Protein AF-A0A844ZDK1-F1 (afdb_monomer)

Solvent-accessible surface area (backbone atoms only — not comparable to full-atom values): 7956 Å² total; per-residue (Å²): 111,68,68,64,51,50,52,53,51,50,53,49,50,50,53,51,50,53,47,37,62,72,30,51,80,56,59,49,75,45,73,81,48,90,43,94,83,83,63,58,54,69,50,67,55,42,54,25,58,56,55,49,51,54,51,46,63,62,45,49,62,58,51,52,50,57,50,50,51,54,52,54,52,55,51,51,49,54,52,52,53,51,51,53,51,50,60,72,70,49,72,85,76,73,81,76,77,78,87,78,83,88,82,86,88,86,82,85,88,81,80,87,84,83,88,82,92,83,90,89,87,87,86,135

Organism: NCBI:txid1509367

Foldseek 3Di:
DVVVVVVVVVVVVVVLVVLCVVQQPDFDFDQPDDDPPPDGDGDGDRPSVVVVVVVCVVVVVVVVVVVVVVVVVVVVVVVVVVVVVCVVPDDPDDPDDDDDDPPDDDDDDDDDDDDDDDDDYDDD

Radius of gyration: 41.94 Å; Cα contacts (8 Å, |Δi|>4): 45; chains: 1; bounding box: 51×54×125 Å

Mean predicted aligned error: 18.88 Å

Sequence (124 aa):
MRIVRTILWIILAVVVTIFVYVNWGESHNVIIWPREGGKSILFDWPVGFIAIVFFLAGFLPMWLFHRGVKWRLNRRIKTLENAAHAAAVSPPVQSAPTPVDPTSVESPDSAEKLKPTPTPSSQP

Secondary structure (DSSP, 8-state):
-HHHHHHHHHHHHHHHHHHHHHTSS-EEEEES---TTS---EEEEEHHHHHHHHHHHHHHHHHHHHHHHHHHHHHHHHHHHHHHHHHHHS----------------------------------

Structure (mmCIF, N/CA/C/O backbone):
data_AF-A0A844ZDK1-F1
#
_entry.id   AF-A0A844ZDK1-F1
#
loop_
_atom_site.group_PDB
_atom_site.id
_atom_site.type_symbol
_atom_site.label_atom_id
_atom_site.label_alt_id
_atom_site.label_comp_id
_atom_site.label_asym_id
_atom_site.label_entity_id
_atom_site.label_seq_id
_atom_site.pdbx_PDB_ins_code
_atom_site.Cartn_x
_atom_site.Cartn_y
_atom_site.Cartn_z
_atom_site.occupancy
_atom_site.B_iso_or_equiv
_atom_site.auth_seq_id
_atom_site.auth_comp_id
_atom_site.auth_asym_id
_atom_site.auth_atom_id
_atom_site.pdbx_PDB_model_num
ATOM 1 N N . MET A 1 1 ? -12.496 10.903 7.353 1.00 66.19 1 MET A N 1
ATOM 2 C CA . MET A 1 1 ? -11.621 9.766 6.959 1.00 66.19 1 MET A CA 1
ATOM 3 C C . MET A 1 1 ? -11.735 9.358 5.489 1.00 66.19 1 MET A C 1
ATOM 5 O O . MET A 1 1 ? -10.709 9.022 4.912 1.00 66.19 1 MET A O 1
ATOM 9 N N . ARG A 1 2 ? -12.935 9.330 4.873 1.00 70.31 2 ARG A N 1
ATOM 10 C CA . ARG A 1 2 ? -13.081 8.892 3.469 1.00 70.31 2 ARG A CA 1
ATOM 11 C C . ARG A 1 2 ? -12.300 9.782 2.500 1.00 70.31 2 ARG A C 1
ATOM 13 O O . ARG A 1 2 ? -11.510 9.227 1.760 1.00 70.31 2 ARG A O 1
ATOM 20 N N . ILE A 1 3 ? -12.410 11.111 2.609 1.00 81.56 3 ILE A N 1
ATOM 21 C CA . ILE A 1 3 ? -11.690 12.053 1.730 1.00 81.56 3 ILE A CA 1
ATOM 22 C C . ILE A 1 3 ? -10.165 11.869 1.789 1.00 81.56 3 ILE A C 1
ATOM 24 O O . ILE A 1 3 ? -9.531 11.713 0.757 1.00 81.56 3 ILE A O 1
ATOM 28 N N . VAL A 1 4 ? -9.594 11.763 2.997 1.00 87.12 4 VAL A N 1
ATOM 29 C CA . VAL A 1 4 ? -8.151 11.542 3.209 1.00 87.12 4 VAL A CA 1
ATOM 30 C C . VAL A 1 4 ? -7.712 10.220 2.584 1.00 87.12 4 VAL A C 1
ATOM 32 O O . VAL A 1 4 ? -6.692 10.151 1.908 1.00 87.12 4 VAL A O 1
ATOM 35 N N . ARG A 1 5 ? -8.518 9.166 2.763 1.00 77.62 5 ARG A N 1
ATOM 36 C CA . ARG A 1 5 ? -8.269 7.871 2.132 1.00 77.62 5 ARG A CA 1
ATOM 37 C C . ARG A 1 5 ? -8.335 7.974 0.606 1.00 77.62 5 ARG A C 1
ATOM 39 O O . ARG A 1 5 ? -7.482 7.387 -0.044 1.00 77.62 5 ARG A O 1
ATOM 46 N N . THR A 1 6 ? -9.308 8.687 0.037 1.00 85.69 6 THR A N 1
ATOM 47 C CA . THR A 1 6 ? -9.429 8.858 -1.419 1.00 85.69 6 THR A CA 1
ATOM 48 C C . THR A 1 6 ? -8.247 9.636 -1.985 1.00 85.69 6 THR A C 1
ATOM 50 O O . THR A 1 6 ? -7.668 9.197 -2.968 1.00 85.69 6 THR A O 1
ATOM 53 N N . ILE A 1 7 ? -7.833 10.726 -1.330 1.00 90.88 7 ILE A N 1
ATOM 54 C CA . ILE A 1 7 ? -6.658 11.519 -1.721 1.00 90.88 7 ILE A CA 1
ATOM 55 C C . ILE A 1 7 ? -5.399 10.647 -1.718 1.00 90.88 7 ILE A C 1
ATOM 57 O O . ILE A 1 7 ? -4.647 10.664 -2.684 1.00 90.88 7 ILE A O 1
ATOM 61 N N . LEU A 1 8 ? -5.201 9.823 -0.686 1.00 86.31 8 LEU A N 1
ATOM 62 C CA . LEU A 1 8 ? -4.055 8.915 -0.616 1.00 86.31 8 LEU A CA 1
ATOM 63 C C . LEU A 1 8 ? -4.060 7.877 -1.751 1.00 86.31 8 LEU A C 1
ATOM 65 O O . LEU A 1 8 ? -3.015 7.613 -2.337 1.00 86.31 8 LEU A O 1
ATOM 69 N N . TRP A 1 9 ? -5.227 7.326 -2.099 1.00 83.88 9 TRP A N 1
ATOM 70 C CA . TRP A 1 9 ? -5.357 6.422 -3.248 1.00 83.88 9 TRP A CA 1
ATOM 71 C C . TRP A 1 9 ? -5.121 7.122 -4.586 1.00 83.88 9 TRP A C 1
ATOM 73 O O . TRP A 1 9 ? -4.511 6.528 -5.467 1.00 83.88 9 TRP A O 1
ATOM 83 N N . ILE A 1 10 ? -5.563 8.372 -4.731 1.00 89.44 10 ILE A N 1
ATOM 84 C CA . ILE A 1 10 ? -5.318 9.176 -5.932 1.00 89.44 10 ILE A CA 1
ATOM 85 C C . ILE A 1 10 ? -3.819 9.452 -6.076 1.00 89.44 10 ILE A C 1
ATOM 87 O O . ILE A 1 10 ? -3.267 9.199 -7.139 1.00 89.44 10 ILE A O 1
ATOM 91 N N . ILE A 1 11 ? -3.142 9.889 -5.010 1.00 87.81 11 ILE A N 1
ATOM 92 C CA . ILE A 1 11 ? -1.688 10.113 -5.018 1.00 87.81 11 ILE A CA 1
ATOM 93 C C . ILE A 1 11 ? -0.957 8.823 -5.393 1.00 87.81 11 ILE A C 1
ATOM 95 O O . ILE A 1 11 ? -0.097 8.840 -6.268 1.00 87.81 11 ILE A O 1
ATOM 99 N N . LEU A 1 12 ? -1.331 7.697 -4.781 1.00 83.88 12 LEU A N 1
ATOM 100 C CA . LEU A 1 12 ? -0.737 6.401 -5.098 1.00 83.88 12 LEU A CA 1
ATOM 101 C C . LEU A 1 12 ? -0.941 6.030 -6.574 1.00 83.88 12 LEU A C 1
ATOM 103 O O . LEU A 1 12 ? 0.007 5.614 -7.232 1.00 83.88 12 LEU A O 1
ATOM 107 N N . ALA A 1 13 ? -2.149 6.217 -7.111 1.00 82.69 13 ALA A N 1
ATOM 108 C CA . ALA A 1 13 ? -2.450 5.944 -8.514 1.00 82.69 13 ALA A CA 1
ATOM 109 C C . ALA A 1 13 ? -1.643 6.839 -9.466 1.00 82.69 13 ALA A C 1
ATOM 111 O O . ALA A 1 13 ? -1.144 6.354 -10.481 1.00 82.69 13 ALA A O 1
ATOM 112 N N . VAL A 1 14 ? -1.466 8.120 -9.128 1.00 85.69 14 VAL A N 1
ATOM 113 C CA . VAL A 1 14 ? -0.644 9.061 -9.905 1.00 85.69 14 VAL A CA 1
ATOM 114 C C . VAL A 1 14 ? 0.825 8.636 -9.890 1.00 85.69 14 VAL A C 1
ATOM 116 O O . VAL A 1 14 ? 1.431 8.548 -10.953 1.00 85.69 14 VAL A O 1
ATOM 119 N N . VAL A 1 15 ? 1.383 8.303 -8.721 1.00 82.31 15 VAL A N 1
ATOM 120 C CA . VAL A 1 15 ? 2.771 7.818 -8.592 1.00 82.31 15 VAL A CA 1
ATOM 121 C C . VAL A 1 15 ? 2.984 6.555 -9.419 1.00 82.31 15 VAL A C 1
ATOM 123 O O . VAL A 1 15 ? 3.936 6.487 -10.191 1.00 82.31 15 VAL A O 1
ATOM 126 N N . VAL A 1 16 ? 2.078 5.580 -9.307 1.00 79.25 16 VAL A N 1
ATOM 127 C CA . VAL A 1 16 ? 2.132 4.340 -10.092 1.00 79.25 16 VAL A CA 1
ATOM 128 C C . VAL A 1 16 ? 2.058 4.646 -11.587 1.00 79.25 16 VAL A C 1
ATOM 130 O O . VAL A 1 16 ? 2.867 4.129 -12.342 1.00 79.25 16 VAL A O 1
ATOM 133 N N . THR A 1 17 ? 1.152 5.523 -12.020 1.00 82.06 17 THR A N 1
ATOM 134 C CA . THR A 1 17 ? 0.996 5.893 -13.438 1.00 82.06 17 THR A CA 1
ATOM 135 C C . THR A 1 17 ? 2.256 6.546 -14.002 1.00 82.06 17 THR A C 1
ATOM 137 O O . THR A 1 17 ? 2.724 6.146 -15.065 1.00 82.06 17 THR A O 1
ATOM 140 N N . ILE A 1 18 ? 2.838 7.515 -13.287 1.00 79.88 18 ILE A N 1
ATOM 141 C CA . ILE A 1 18 ? 4.096 8.162 -13.690 1.00 79.88 18 ILE A CA 1
ATOM 142 C C . ILE A 1 18 ? 5.220 7.127 -13.739 1.00 79.88 18 ILE A C 1
ATOM 144 O O . ILE A 1 18 ? 5.998 7.107 -14.686 1.00 79.88 18 ILE A O 1
ATOM 148 N N . PHE A 1 19 ? 5.284 6.237 -12.751 1.00 74.94 19 PHE A N 1
ATOM 149 C CA . PHE A 1 19 ? 6.282 5.181 -12.704 1.00 74.94 19 PHE A CA 1
ATOM 150 C C . PHE A 1 19 ? 6.161 4.214 -13.893 1.00 74.94 19 PHE A C 1
ATOM 152 O O . PHE A 1 19 ? 7.174 3.927 -14.526 1.00 74.94 19 PHE A O 1
ATOM 159 N N . VAL A 1 20 ? 4.944 3.771 -14.249 1.00 74.38 20 VAL A N 1
ATOM 160 C CA . VAL A 1 20 ? 4.693 2.995 -15.480 1.00 74.38 20 VAL A CA 1
ATOM 161 C C . VAL A 1 20 ? 5.207 3.764 -16.687 1.00 74.38 20 VAL A C 1
ATOM 163 O O . VAL A 1 20 ? 5.965 3.213 -17.474 1.00 74.38 20 VAL A O 1
ATOM 166 N N . TYR A 1 21 ? 4.793 5.025 -16.824 1.00 76.94 21 TYR A N 1
ATOM 167 C CA . 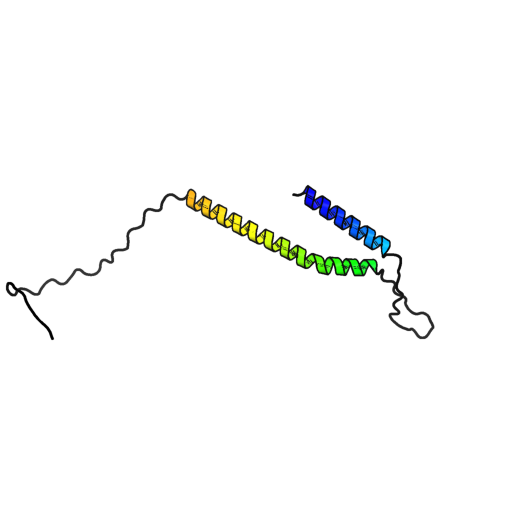TYR A 1 21 ? 5.085 5.848 -17.993 1.00 76.94 21 TYR A CA 1
ATOM 168 C C . TYR A 1 21 ? 6.591 6.048 -18.199 1.00 76.94 21 TYR A C 1
ATOM 170 O O . TYR A 1 21 ? 7.092 5.850 -19.302 1.00 76.94 21 TYR A O 1
ATOM 178 N N . VAL A 1 22 ? 7.324 6.377 -17.131 1.00 72.31 22 VAL A N 1
ATOM 179 C CA . VAL A 1 22 ? 8.783 6.567 -17.174 1.00 72.31 22 VAL A CA 1
ATOM 180 C C . VAL A 1 22 ? 9.512 5.257 -17.482 1.00 72.31 22 VAL A C 1
ATOM 182 O O . VAL A 1 22 ? 10.497 5.267 -18.210 1.00 72.31 22 VAL A O 1
ATOM 185 N N . ASN A 1 23 ? 9.022 4.124 -16.977 1.00 71.62 23 ASN A N 1
ATOM 186 C CA . ASN A 1 23 ? 9.679 2.820 -17.121 1.00 71.62 23 ASN A CA 1
ATOM 187 C C . ASN A 1 23 ? 9.108 1.967 -18.278 1.00 71.62 23 ASN A C 1
ATOM 189 O O . ASN A 1 23 ? 9.344 0.758 -18.322 1.00 71.62 23 ASN A O 1
ATOM 193 N N . TRP A 1 24 ? 8.337 2.563 -19.198 1.00 68.81 24 TRP A N 1
ATOM 194 C CA . TRP A 1 24 ? 7.746 1.860 -20.349 1.00 68.81 24 TRP A CA 1
ATOM 195 C C . TRP A 1 24 ? 8.725 1.690 -21.521 1.00 68.81 24 TRP A C 1
ATOM 197 O O . TRP A 1 24 ? 8.574 0.769 -22.316 1.00 68.81 24 TRP A O 1
ATOM 207 N N . GLY A 1 25 ? 9.709 2.586 -21.650 1.00 61.56 25 GLY A N 1
ATOM 208 C CA . GLY A 1 25 ? 10.558 2.687 -22.844 1.00 61.56 25 GLY A CA 1
ATOM 209 C C . GLY A 1 25 ? 11.693 1.665 -22.945 1.00 61.56 25 GLY A C 1
ATOM 210 O O . GLY A 1 25 ? 12.171 1.405 -24.044 1.00 61.56 25 GLY A O 1
ATOM 211 N N . GLU A 1 26 ? 12.121 1.068 -21.832 1.00 61.88 26 GLU A N 1
ATOM 212 C CA . GLU A 1 26 ? 13.201 0.077 -21.830 1.00 61.88 26 GLU A CA 1
ATOM 213 C C . GLU A 1 26 ? 12.640 -1.337 -21.958 1.00 61.88 26 GLU A C 1
ATOM 215 O O . GLU A 1 26 ? 12.475 -2.092 -20.999 1.00 61.88 26 GLU A O 1
ATOM 220 N N . SER A 1 27 ? 12.337 -1.689 -23.202 1.00 57.97 27 SER A N 1
ATOM 221 C CA . SER A 1 27 ? 12.214 -3.064 -23.664 1.00 57.97 27 SER A CA 1
ATOM 222 C C . SER A 1 27 ? 13.582 -3.744 -23.565 1.00 57.97 27 SER A C 1
ATOM 224 O O . SER A 1 27 ? 14.504 -3.461 -24.336 1.00 57.97 27 SER A O 1
ATOM 226 N N . HIS A 1 28 ? 13.753 -4.606 -22.565 1.00 58.44 28 HIS A N 1
ATOM 227 C CA . HIS A 1 28 ? 14.943 -5.440 -22.454 1.00 58.44 28 HIS A CA 1
ATOM 228 C C . HIS A 1 28 ? 14.742 -6.727 -23.249 1.00 58.44 28 HIS A C 1
ATOM 230 O O . HIS A 1 28 ? 13.896 -7.556 -22.918 1.00 58.44 28 HIS A O 1
ATOM 236 N N . ASN A 1 29 ? 15.573 -6.897 -24.278 1.00 57.72 29 ASN A N 1
ATOM 237 C CA . ASN A 1 29 ? 15.597 -8.080 -25.124 1.00 57.72 29 ASN A CA 1
ATOM 238 C C . ASN A 1 29 ? 16.099 -9.294 -24.334 1.00 57.72 29 ASN A C 1
ATOM 240 O O . ASN A 1 29 ? 17.304 -9.537 -24.247 1.00 57.72 29 ASN A O 1
ATOM 244 N N . VAL A 1 30 ? 15.184 -10.079 -23.767 1.00 62.25 30 VAL A N 1
ATOM 245 C CA . VAL A 1 30 ? 15.526 -11.384 -23.194 1.00 62.25 30 VAL A CA 1
ATOM 246 C C . VAL A 1 30 ? 15.372 -12.438 -24.286 1.00 62.25 30 VAL A C 1
ATOM 248 O O . VAL A 1 30 ? 14.275 -12.688 -24.786 1.00 62.25 30 VAL A O 1
ATOM 251 N N . ILE A 1 31 ? 16.489 -13.054 -24.677 1.00 65.56 31 ILE A N 1
ATOM 252 C CA . ILE A 1 31 ? 16.507 -14.157 -25.643 1.00 65.56 31 ILE A CA 1
ATOM 253 C C . ILE A 1 31 ? 16.041 -15.415 -24.910 1.00 65.56 31 ILE A C 1
ATOM 255 O O . ILE A 1 31 ? 16.804 -16.020 -24.161 1.00 65.56 31 ILE A O 1
ATOM 259 N N . ILE A 1 32 ? 14.783 -15.808 -25.111 1.00 65.12 32 ILE A N 1
ATOM 260 C CA . ILE A 1 32 ? 14.207 -16.980 -24.426 1.00 65.12 32 ILE A CA 1
ATOM 261 C C . ILE A 1 32 ? 14.690 -18.292 -25.067 1.00 65.12 32 ILE A C 1
ATOM 263 O O . ILE A 1 32 ? 14.779 -19.315 -24.393 1.00 65.12 32 ILE A O 1
ATOM 267 N N . TRP A 1 33 ? 15.051 -18.273 -26.357 1.00 67.25 33 TRP A N 1
ATOM 268 C CA . TRP A 1 33 ? 15.630 -19.436 -27.032 1.00 67.25 33 TRP A CA 1
ATOM 269 C C . TRP A 1 33 ? 16.456 -19.045 -28.272 1.00 67.25 33 TRP A C 1
ATOM 271 O O . TRP A 1 33 ? 15.923 -18.375 -29.167 1.00 67.25 33 TRP A O 1
ATOM 281 N N . PRO A 1 34 ? 17.731 -19.461 -28.383 1.00 62.75 34 PRO A N 1
ATOM 282 C CA . PRO A 1 34 ? 18.479 -19.350 -29.627 1.00 62.75 34 PRO A CA 1
ATOM 283 C C . PRO A 1 34 ? 17.968 -20.411 -30.611 1.00 62.75 34 PRO A C 1
ATOM 285 O O . PRO A 1 34 ? 18.133 -21.610 -30.404 1.00 62.75 34 PRO A O 1
ATOM 288 N N . ARG A 1 35 ? 17.308 -19.981 -31.689 1.00 63.78 35 ARG A N 1
ATOM 289 C CA . ARG A 1 35 ? 16.930 -20.868 -32.796 1.00 63.78 35 ARG A CA 1
ATOM 290 C C . ARG A 1 35 ? 18.058 -20.880 -33.828 1.00 63.78 35 ARG A C 1
ATOM 292 O O . ARG A 1 35 ? 18.444 -19.816 -34.314 1.00 63.78 35 ARG A O 1
ATOM 299 N N . GLU A 1 36 ? 18.554 -22.062 -34.191 1.00 59.56 36 GLU A N 1
ATOM 300 C CA . GLU A 1 36 ? 19.395 -22.229 -35.384 1.00 59.56 36 GLU A CA 1
ATOM 301 C C . GLU A 1 36 ? 18.611 -21.724 -36.604 1.00 59.56 36 GLU A C 1
ATOM 303 O O . GLU A 1 36 ? 17.517 -22.205 -36.902 1.00 59.56 36 GLU A O 1
ATOM 308 N N . GLY A 1 37 ? 19.115 -20.659 -37.236 1.00 63.66 37 GLY A N 1
ATOM 309 C CA . GLY A 1 37 ? 18.406 -19.904 -38.279 1.00 63.66 37 GLY A CA 1
ATOM 310 C C . GLY A 1 37 ? 18.338 -18.385 -38.063 1.00 63.66 37 GLY A C 1
ATOM 311 O O . GLY A 1 37 ? 17.719 -17.691 -38.862 1.00 63.66 37 GLY A O 1
ATOM 312 N N . GLY A 1 38 ? 18.961 -17.848 -37.006 1.00 60.66 38 GLY A N 1
ATOM 313 C CA . GLY A 1 38 ? 19.242 -16.407 -36.882 1.00 60.66 38 GLY A CA 1
ATOM 314 C C . GLY A 1 38 ? 18.069 -15.524 -36.445 1.00 60.66 38 GLY A C 1
ATOM 315 O O . GLY A 1 38 ? 18.196 -14.303 -36.447 1.00 60.66 38 GLY A O 1
ATOM 316 N N . LYS A 1 39 ? 16.934 -16.109 -36.047 1.00 57.34 39 LYS A N 1
ATOM 317 C CA . LYS A 1 39 ? 15.759 -15.363 -35.574 1.00 57.34 39 LYS A CA 1
ATOM 318 C C . LYS A 1 39 ? 15.439 -15.769 -34.135 1.00 57.34 39 LYS A C 1
ATOM 320 O O . LYS A 1 39 ? 14.683 -16.710 -33.896 1.00 57.34 39 LYS A O 1
ATOM 325 N N . SER A 1 40 ? 16.081 -15.102 -33.179 1.00 59.94 40 SER A N 1
ATOM 326 C CA . SER A 1 40 ? 15.755 -15.215 -31.756 1.00 59.94 40 SER A CA 1
ATOM 327 C C . SER A 1 40 ? 14.379 -14.601 -31.491 1.00 59.94 40 SER A C 1
ATOM 329 O O . SER A 1 40 ? 14.025 -13.562 -32.047 1.00 59.94 40 SER A O 1
ATOM 331 N N . ILE A 1 41 ? 13.580 -15.263 -30.656 1.00 60.38 41 ILE A N 1
ATOM 332 C CA . ILE A 1 41 ? 12.307 -14.716 -30.186 1.00 60.38 41 ILE A CA 1
ATOM 333 C C . ILE A 1 41 ? 12.660 -13.731 -29.077 1.00 60.38 41 ILE A C 1
ATOM 335 O O . ILE A 1 41 ? 13.088 -14.128 -27.993 1.00 60.38 41 ILE A O 1
ATOM 339 N N . LEU A 1 42 ? 12.551 -12.452 -29.406 1.00 60.75 42 LEU A N 1
ATOM 340 C CA . LEU A 1 42 ? 12.750 -11.343 -28.491 1.00 60.75 42 LEU A CA 1
ATOM 341 C C . LEU A 1 42 ? 11.426 -11.119 -27.763 1.00 60.75 42 LEU A C 1
ATOM 343 O O . LEU A 1 42 ? 10.411 -10.845 -28.407 1.00 60.75 42 LEU A O 1
ATOM 347 N N . PHE A 1 43 ? 11.409 -11.318 -26.447 1.00 62.41 43 PHE A N 1
ATOM 348 C CA . PHE A 1 43 ? 10.233 -11.019 -25.639 1.00 62.41 43 PHE A CA 1
ATOM 349 C C . PHE A 1 43 ? 10.501 -9.784 -24.793 1.00 62.41 43 PHE A C 1
ATOM 351 O O . PHE A 1 43 ? 11.257 -9.837 -23.824 1.00 62.41 43 PHE A O 1
ATOM 358 N N . ASP A 1 44 ? 9.867 -8.683 -25.181 1.00 64.94 44 ASP A N 1
ATOM 359 C CA . ASP A 1 44 ? 9.970 -7.409 -24.488 1.00 64.94 44 ASP A CA 1
ATOM 360 C C . ASP A 1 44 ? 8.995 -7.380 -23.308 1.00 64.94 44 ASP A C 1
ATOM 362 O O . ASP A 1 44 ? 7.795 -7.152 -23.473 1.00 64.94 44 ASP A O 1
ATOM 366 N N . TRP A 1 45 ? 9.510 -7.608 -22.098 1.00 67.75 45 TRP A N 1
ATOM 367 C CA . TRP A 1 45 ? 8.783 -7.244 -20.881 1.00 67.75 45 TRP A CA 1
ATOM 368 C C . TRP A 1 45 ? 9.156 -5.823 -20.463 1.00 67.75 45 TRP A C 1
ATOM 370 O O . TRP A 1 45 ? 10.337 -5.558 -20.231 1.00 67.75 45 TRP A O 1
ATOM 380 N N . PRO A 1 46 ? 8.179 -4.916 -20.288 1.00 71.25 46 PRO A N 1
ATOM 381 C CA . PRO A 1 46 ? 8.459 -3.590 -19.763 1.00 71.25 46 PRO A CA 1
ATOM 382 C C . PRO A 1 46 ? 8.850 -3.698 -18.286 1.00 71.25 46 PRO A C 1
ATOM 384 O O . PRO A 1 46 ? 8.078 -4.182 -17.449 1.00 71.25 46 PRO A O 1
ATOM 387 N N . VAL A 1 47 ? 10.042 -3.204 -17.952 1.00 70.19 47 VAL A N 1
ATOM 388 C CA . VAL A 1 47 ? 10.591 -3.191 -16.584 1.00 70.19 47 VAL A CA 1
ATOM 389 C C . VAL A 1 47 ? 9.635 -2.503 -15.601 1.00 70.19 47 VAL A C 1
ATOM 391 O O . VAL A 1 47 ? 9.479 -2.948 -14.459 1.00 70.19 47 VAL A O 1
ATOM 394 N N . GLY A 1 48 ? 8.909 -1.480 -16.066 1.00 68.06 48 GLY A N 1
ATOM 395 C CA . GLY A 1 48 ? 7.905 -0.774 -15.272 1.00 68.06 48 GLY A CA 1
ATOM 396 C C . GLY A 1 48 ? 6.805 -1.673 -14.701 1.00 68.06 48 GLY A C 1
ATOM 397 O O . GLY A 1 48 ? 6.377 -1.467 -13.564 1.00 68.06 48 GLY A O 1
ATOM 398 N N . PHE A 1 49 ? 6.379 -2.709 -15.431 1.00 72.19 49 PHE A N 1
ATOM 399 C CA . PHE A 1 49 ? 5.352 -3.632 -14.943 1.00 72.19 49 PHE A CA 1
ATOM 400 C C . PHE A 1 49 ? 5.865 -4.470 -13.768 1.00 72.19 49 PHE A C 1
ATOM 402 O O . PHE A 1 49 ? 5.201 -4.582 -12.737 1.00 72.19 49 PHE A O 1
ATOM 409 N N . ILE A 1 50 ? 7.077 -5.011 -13.897 1.00 72.81 50 ILE A N 1
ATOM 410 C CA . ILE A 1 50 ? 7.697 -5.858 -12.877 1.00 72.81 50 ILE A CA 1
ATOM 411 C C . ILE A 1 50 ? 7.893 -5.069 -11.579 1.00 72.81 50 ILE A C 1
ATOM 413 O O . ILE A 1 50 ? 7.552 -5.553 -10.498 1.00 72.81 50 ILE A O 1
ATOM 417 N N . ALA A 1 51 ? 8.385 -3.835 -11.666 1.00 74.12 51 ALA A N 1
ATOM 418 C CA . ALA A 1 51 ? 8.619 -3.025 -10.478 1.00 74.12 51 ALA A CA 1
ATOM 419 C C . ALA A 1 51 ? 7.317 -2.641 -9.747 1.00 74.12 51 ALA A C 1
ATOM 421 O O . ALA A 1 51 ? 7.299 -2.607 -8.515 1.00 74.12 51 ALA A O 1
ATOM 422 N N . ILE A 1 52 ? 6.199 -2.467 -10.459 1.00 75.12 52 ILE A N 1
ATOM 423 C CA . ILE A 1 52 ? 4.878 -2.313 -9.826 1.00 75.12 52 ILE A CA 1
ATOM 424 C C . ILE A 1 52 ? 4.426 -3.582 -9.127 1.00 75.12 52 ILE A C 1
ATOM 426 O O . ILE A 1 52 ? 3.905 -3.500 -8.015 1.00 75.12 52 ILE A O 1
ATOM 430 N N . VAL A 1 53 ? 4.638 -4.746 -9.740 1.00 79.44 53 VAL A N 1
ATOM 431 C CA . VAL A 1 53 ? 4.303 -6.028 -9.116 1.00 79.44 53 VAL A CA 1
ATOM 432 C C . VAL A 1 53 ? 5.094 -6.207 -7.823 1.00 79.44 53 VAL A C 1
ATOM 434 O O . VAL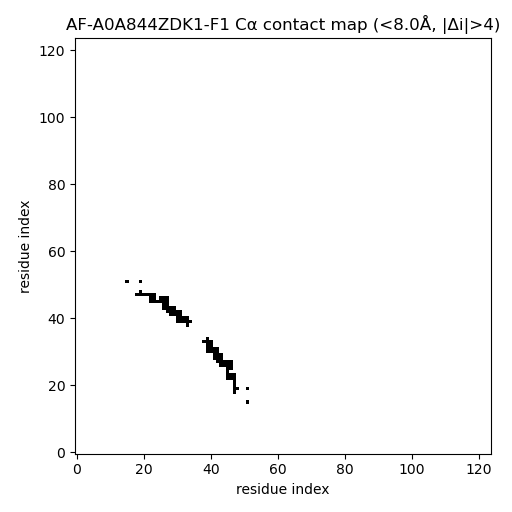 A 1 53 ? 4.493 -6.537 -6.806 1.00 79.44 53 VAL A O 1
ATOM 437 N N . PHE A 1 54 ? 6.398 -5.919 -7.813 1.00 78.62 54 PHE A N 1
ATOM 438 C CA . PHE A 1 54 ? 7.213 -5.997 -6.596 1.00 78.62 54 PHE A CA 1
ATOM 439 C C . PHE A 1 54 ? 6.817 -4.957 -5.544 1.00 78.62 54 PHE A C 1
ATOM 441 O O . PHE A 1 54 ? 6.742 -5.282 -4.358 1.00 78.62 54 PHE A O 1
ATOM 448 N N . PHE A 1 55 ? 6.499 -3.730 -5.959 1.00 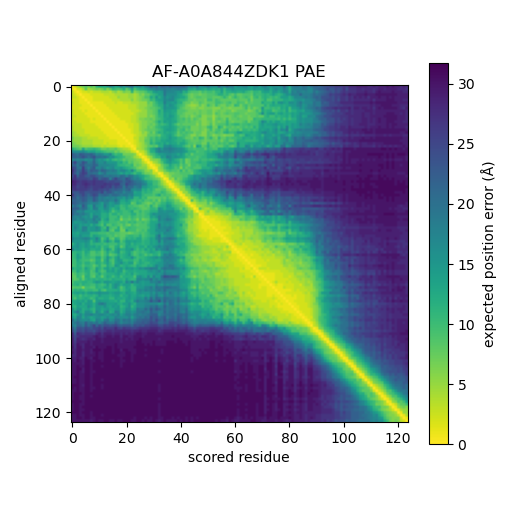81.12 55 PHE A N 1
ATOM 449 C CA . PHE A 1 55 ? 6.018 -2.693 -5.051 1.00 81.12 55 PHE A CA 1
ATOM 450 C C . PHE A 1 55 ? 4.685 -3.087 -4.397 1.00 81.12 55 PHE A C 1
ATOM 452 O O . PHE A 1 55 ? 4.545 -3.017 -3.175 1.00 81.12 55 PHE A O 1
ATOM 459 N N . LEU A 1 56 ? 3.720 -3.575 -5.183 1.00 83.50 56 LEU A N 1
ATOM 460 C CA . LEU A 1 56 ? 2.460 -4.103 -4.659 1.00 83.50 56 LEU A CA 1
ATOM 461 C C . LEU A 1 56 ? 2.693 -5.346 -3.803 1.00 83.50 56 LEU A C 1
ATOM 463 O O . LEU A 1 56 ? 2.073 -5.460 -2.752 1.00 83.50 56 LEU A O 1
ATOM 467 N N . ALA A 1 57 ? 3.588 -6.247 -4.198 1.00 80.81 57 ALA A N 1
ATOM 468 C CA . ALA A 1 57 ? 3.896 -7.454 -3.439 1.00 80.81 57 ALA A CA 1
ATOM 469 C C . ALA A 1 57 ? 4.509 -7.141 -2.067 1.00 80.81 57 ALA A C 1
ATOM 471 O O . ALA A 1 57 ? 4.208 -7.842 -1.106 1.00 80.81 57 ALA A O 1
ATOM 472 N N . GLY A 1 58 ? 5.307 -6.076 -1.939 1.00 79.50 58 GLY A N 1
ATOM 473 C CA . GLY A 1 58 ? 5.797 -5.593 -0.644 1.00 79.50 58 GLY A CA 1
ATOM 474 C C . GLY A 1 58 ? 4.738 -4.824 0.157 1.00 79.50 58 GLY A C 1
ATOM 475 O O . GLY A 1 58 ? 4.658 -4.946 1.380 1.00 79.50 58 GLY A O 1
ATOM 476 N N . PHE A 1 59 ? 3.886 -4.051 -0.519 1.00 84.69 59 PHE A N 1
ATOM 477 C CA . PHE A 1 59 ? 2.920 -3.163 0.131 1.00 84.69 59 PHE A CA 1
ATOM 478 C C . PHE A 1 59 ? 1.621 -3.859 0.570 1.00 84.69 59 PHE A C 1
ATOM 480 O O . PHE A 1 59 ? 1.115 -3.589 1.663 1.00 84.69 59 PHE A O 1
ATOM 487 N N . LEU A 1 60 ? 1.076 -4.772 -0.242 1.00 83.75 60 LEU A N 1
ATOM 488 C CA . LEU A 1 60 ? -0.150 -5.525 0.054 1.00 83.75 60 LEU A CA 1
ATOM 489 C C . LEU A 1 60 ? -0.104 -6.261 1.398 1.00 83.75 60 LEU A C 1
ATOM 491 O O . LEU A 1 60 ? -1.043 -6.075 2.176 1.00 83.75 60 LEU A O 1
ATOM 495 N N . PRO A 1 61 ? 0.921 -7.079 1.710 1.00 77.75 61 PRO A N 1
ATOM 496 C CA . PRO A 1 61 ? 0.943 -7.836 2.958 1.00 77.75 61 PRO A CA 1
ATOM 497 C C . PRO A 1 61 ? 0.964 -6.913 4.181 1.00 77.75 61 PRO A C 1
ATOM 499 O O . PRO A 1 61 ? 0.210 -7.138 5.132 1.00 77.75 61 PRO A O 1
ATOM 502 N N . MET A 1 62 ? 1.730 -5.818 4.133 1.00 85.62 62 MET A N 1
ATOM 503 C CA . MET A 1 62 ? 1.768 -4.832 5.216 1.00 85.62 62 MET A CA 1
ATOM 504 C C . MET A 1 62 ? 0.425 -4.103 5.375 1.00 85.62 62 MET A C 1
ATOM 506 O O . MET A 1 62 ? -0.086 -3.938 6.489 1.00 85.62 62 MET A O 1
ATOM 510 N N . TRP A 1 63 ? -0.193 -3.700 4.262 1.00 86.94 63 TRP A N 1
ATOM 511 C CA . TRP A 1 63 ? -1.496 -3.036 4.261 1.00 86.94 63 TRP A CA 1
ATOM 512 C C . TRP A 1 63 ? -2.608 -3.938 4.809 1.00 86.94 63 TRP A C 1
ATOM 514 O O . TRP A 1 63 ? -3.416 -3.504 5.640 1.00 86.94 63 TRP A O 1
ATOM 524 N N . LEU A 1 64 ? -2.634 -5.202 4.381 1.00 85.06 64 LEU A N 1
ATOM 525 C CA . LEU A 1 64 ? -3.636 -6.181 4.793 1.00 85.06 64 LEU A CA 1
ATOM 526 C C . LEU A 1 64 ? -3.515 -6.496 6.287 1.00 85.06 64 LEU A C 1
ATOM 528 O O . LEU A 1 64 ? -4.528 -6.521 6.991 1.00 85.06 64 LEU A O 1
ATOM 532 N N . PHE A 1 65 ? -2.285 -6.631 6.794 1.00 88.94 65 PHE A N 1
ATOM 533 C CA . PHE A 1 65 ? -2.023 -6.794 8.222 1.00 88.94 65 PHE A CA 1
ATOM 534 C C . PHE A 1 65 ? -2.570 -5.612 9.028 1.00 88.94 65 PHE A C 1
ATOM 536 O O . PHE A 1 65 ? -3.366 -5.786 9.956 1.00 88.94 65 PHE A O 1
ATOM 543 N N . HIS A 1 66 ? -2.227 -4.386 8.627 1.00 87.19 66 HIS A N 1
ATOM 544 C CA . HIS A 1 66 ? -2.674 -3.181 9.322 1.00 87.19 66 HIS A CA 1
A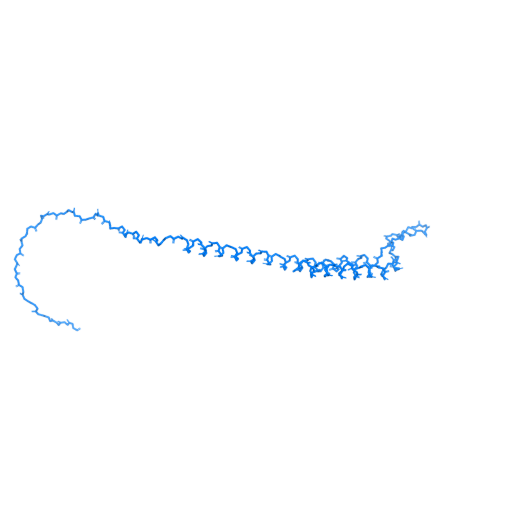TOM 545 C C . HIS A 1 66 ? -4.209 -3.033 9.299 1.00 87.19 66 HIS A C 1
ATOM 547 O O . HIS A 1 66 ? -4.835 -2.604 10.277 1.00 87.19 66 HIS A O 1
ATOM 553 N N . ARG A 1 67 ? -4.849 -3.441 8.195 1.00 89.06 67 ARG A N 1
ATOM 554 C CA . ARG A 1 67 ? -6.310 -3.478 8.062 1.00 89.06 67 ARG A CA 1
ATOM 555 C C . ARG A 1 67 ? -6.943 -4.530 8.976 1.00 89.06 67 ARG A C 1
ATOM 557 O O . ARG A 1 67 ? -7.950 -4.224 9.620 1.00 89.06 67 ARG A O 1
ATOM 564 N N . GLY A 1 68 ? -6.355 -5.721 9.057 1.00 90.44 68 GLY A N 1
ATOM 565 C CA . GLY A 1 68 ? -6.807 -6.814 9.919 1.00 90.44 68 GLY A CA 1
ATOM 566 C C . GLY A 1 68 ? -6.736 -6.456 11.402 1.00 90.44 68 GLY A C 1
ATOM 567 O O . GLY A 1 68 ? -7.707 -6.656 12.134 1.00 90.44 68 GLY A O 1
ATOM 568 N N . VAL A 1 69 ? -5.641 -5.827 11.837 1.00 89.88 69 VAL A N 1
ATOM 569 C CA . VAL A 1 69 ? -5.481 -5.338 13.216 1.00 89.88 69 VAL A CA 1
ATOM 570 C C . VAL A 1 69 ? -6.579 -4.329 13.557 1.00 89.88 69 VAL A C 1
ATOM 572 O O . VAL A 1 69 ? -7.312 -4.529 14.526 1.00 89.88 69 VAL A O 1
ATOM 575 N N . LYS A 1 70 ? -6.788 -3.301 12.721 1.00 91.19 70 LYS A N 1
ATOM 576 C CA . LYS A 1 70 ? -7.876 -2.327 12.931 1.00 91.19 70 LYS A CA 1
ATOM 577 C C . LYS A 1 70 ? -9.255 -2.985 12.993 1.00 91.19 70 LYS A C 1
ATOM 579 O O . LYS A 1 70 ? -10.088 -2.580 13.802 1.00 91.19 70 LYS A O 1
ATOM 584 N N . TRP A 1 71 ? -9.511 -3.988 12.156 1.00 92.62 71 TRP A N 1
ATOM 585 C CA . TRP A 1 71 ? -10.773 -4.726 12.184 1.00 92.62 71 TRP A CA 1
ATOM 586 C C . TRP A 1 71 ? -10.960 -5.489 13.502 1.00 92.62 71 TRP A C 1
ATOM 588 O O . TRP A 1 71 ? -12.014 -5.370 14.133 1.00 92.62 71 TRP A O 1
ATOM 598 N N . ARG A 1 72 ? -9.922 -6.195 13.970 1.00 90.38 72 ARG A N 1
ATOM 599 C CA . ARG A 1 72 ? -9.953 -6.935 15.239 1.00 90.38 72 ARG A CA 1
ATOM 600 C C . ARG A 1 72 ? -10.179 -6.013 16.436 1.00 90.38 72 ARG A C 1
ATOM 602 O O . ARG A 1 72 ? -11.000 -6.333 17.292 1.00 90.38 72 ARG A O 1
ATOM 609 N N . LEU A 1 73 ? -9.468 -4.886 16.498 1.00 93.62 73 LEU A N 1
ATOM 610 C CA . LEU A 1 73 ? -9.584 -3.928 17.603 1.00 93.62 73 LEU A CA 1
ATOM 611 C C . LEU A 1 73 ? -10.991 -3.330 17.670 1.00 93.62 73 LEU A C 1
ATOM 613 O O . LEU A 1 73 ? -11.609 -3.366 18.728 1.00 93.62 73 LEU A O 1
ATOM 617 N N . ASN A 1 74 ? -11.540 -2.884 16.537 1.00 92.69 74 ASN A N 1
ATOM 618 C CA . ASN A 1 74 ? -12.904 -2.351 16.492 1.00 92.69 74 ASN A CA 1
ATOM 619 C C . ASN A 1 74 ? -13.952 -3.376 16.942 1.00 92.69 74 ASN A C 1
ATOM 621 O O . ASN A 1 74 ? -14.916 -3.013 17.608 1.00 92.69 74 ASN A O 1
ATOM 625 N N . ARG A 1 75 ? -13.781 -4.657 16.593 1.00 91.19 75 ARG A N 1
ATOM 626 C CA . ARG A 1 75 ? -14.708 -5.707 17.032 1.00 91.19 75 ARG A CA 1
ATOM 627 C C . ARG A 1 75 ? -14.637 -5.926 18.543 1.00 91.19 75 ARG A C 1
ATOM 629 O O . ARG A 1 75 ? -15.679 -6.014 19.175 1.00 91.19 75 ARG A O 1
ATOM 636 N N . ARG A 1 76 ? -13.428 -5.954 19.115 1.00 90.12 76 ARG A N 1
ATOM 637 C CA . ARG A 1 76 ? -13.226 -6.074 20.568 1.00 90.12 76 ARG A CA 1
ATOM 638 C C . ARG A 1 76 ? -13.841 -4.905 21.329 1.00 90.12 76 ARG A C 1
ATOM 640 O O . ARG A 1 76 ? -14.542 -5.143 22.301 1.00 90.12 76 ARG A O 1
ATOM 647 N N . ILE A 1 77 ? -13.620 -3.679 20.857 1.00 94.12 77 ILE A N 1
ATOM 648 C CA . ILE A 1 77 ? -14.199 -2.471 21.457 1.00 94.12 77 ILE A CA 1
ATOM 649 C C . ILE A 1 77 ? -15.725 -2.576 21.476 1.00 94.12 77 ILE A C 1
ATOM 651 O O . ILE A 1 77 ? -16.312 -2.488 22.543 1.00 94.12 77 ILE A O 1
ATOM 655 N N . LYS A 1 78 ? -16.357 -2.912 20.345 1.00 93.75 78 LYS A N 1
ATOM 656 C CA . LYS A 1 78 ? -17.816 -3.099 20.283 1.00 93.75 78 LYS A CA 1
ATOM 657 C C . LYS A 1 78 ? -18.336 -4.173 21.238 1.00 93.75 78 LYS A C 1
ATOM 659 O O . LYS A 1 78 ? -19.407 -4.023 21.812 1.00 93.75 78 LYS A O 1
ATOM 664 N N . THR A 1 79 ? -17.605 -5.277 21.396 1.00 92.69 79 THR A N 1
ATOM 665 C CA . THR A 1 79 ? -17.983 -6.327 22.351 1.00 92.69 79 THR A CA 1
ATOM 666 C C . THR A 1 79 ? -17.901 -5.827 23.794 1.00 92.69 79 THR A C 1
ATOM 668 O O . THR A 1 79 ? -18.807 -6.109 24.571 1.00 92.69 79 THR A O 1
ATOM 671 N N . LEU A 1 80 ? -16.861 -5.062 24.142 1.00 92.56 80 LEU A N 1
ATOM 672 C CA . LEU A 1 80 ? -16.709 -4.460 25.471 1.00 92.56 80 LEU A CA 1
ATOM 673 C C . LEU A 1 80 ? -17.774 -3.393 25.741 1.00 92.56 80 LEU A C 1
ATOM 675 O O . LEU A 1 80 ? -18.349 -3.379 26.822 1.00 92.56 80 LEU A O 1
ATOM 679 N N . GLU A 1 81 ? -18.078 -2.551 24.754 1.00 94.38 81 GLU A N 1
ATOM 680 C CA . GLU A 1 81 ? -19.148 -1.551 24.829 1.00 94.38 81 GLU A CA 1
ATOM 681 C C . GLU A 1 81 ? -20.507 -2.217 25.069 1.00 94.38 81 GLU A C 1
ATOM 683 O O . GLU A 1 81 ? -21.224 -1.824 25.984 1.00 94.38 81 GLU A O 1
ATOM 688 N N . ASN A 1 82 ? -20.841 -3.273 24.319 1.00 91.56 82 ASN A N 1
ATOM 689 C CA . ASN A 1 82 ? -22.087 -4.014 24.529 1.00 91.56 82 ASN A CA 1
ATOM 690 C C . ASN A 1 82 ? -22.135 -4.717 25.891 1.00 91.56 82 ASN A C 1
ATOM 692 O O . ASN A 1 82 ? -23.189 -4.728 26.519 1.00 91.56 82 ASN A O 1
ATOM 696 N N . ALA A 1 83 ? -21.028 -5.303 26.354 1.00 89.50 83 ALA A N 1
ATOM 697 C CA . ALA A 1 83 ? -20.970 -5.942 27.668 1.00 89.50 83 ALA A CA 1
ATOM 698 C C . ALA A 1 83 ? -21.134 -4.917 28.801 1.00 89.50 83 ALA A C 1
ATOM 700 O O . ALA A 1 83 ? -21.877 -5.166 29.746 1.00 89.50 83 ALA A O 1
ATOM 701 N N . ALA A 1 84 ? -20.500 -3.747 28.681 1.00 89.50 84 ALA A N 1
ATOM 702 C CA . ALA A 1 84 ? -20.656 -2.647 29.626 1.00 89.50 84 ALA A CA 1
ATOM 703 C C . ALA A 1 84 ? -22.088 -2.089 29.618 1.00 89.50 84 ALA A C 1
ATOM 705 O O . ALA A 1 84 ? -22.668 -1.883 30.681 1.00 89.50 84 ALA A O 1
ATOM 706 N N . HIS A 1 85 ? -22.694 -1.911 28.439 1.00 89.25 85 HIS A N 1
ATOM 707 C CA . HIS A 1 85 ? -24.098 -1.516 28.322 1.00 89.25 85 HIS A CA 1
ATOM 708 C C . HIS A 1 85 ? -25.045 -2.556 28.932 1.00 89.25 85 HIS A C 1
ATOM 710 O O . HIS A 1 85 ? -25.959 -2.188 29.664 1.00 89.25 85 HIS A O 1
ATOM 716 N N . ALA A 1 86 ? -24.822 -3.847 28.684 1.00 85.94 86 ALA A N 1
ATOM 717 C CA . ALA A 1 86 ? -25.622 -4.916 29.275 1.00 85.94 86 ALA A CA 1
ATOM 718 C C . ALA A 1 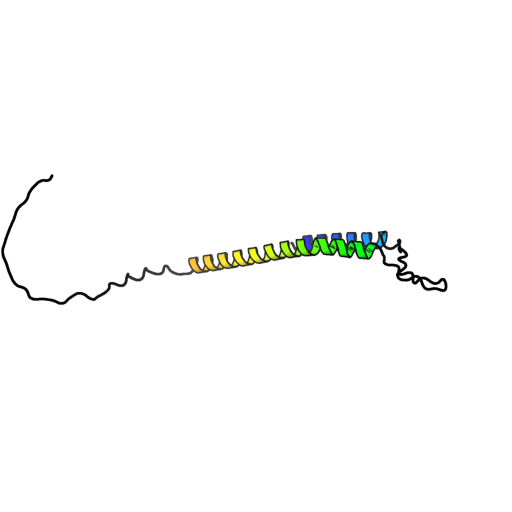86 ? -25.471 -4.963 30.805 1.00 85.94 86 ALA A C 1
ATOM 720 O O . ALA A 1 86 ? -26.467 -5.130 31.505 1.00 85.94 86 ALA A O 1
ATOM 721 N N . ALA A 1 87 ? -24.260 -4.760 31.333 1.00 82.38 87 ALA A N 1
ATOM 722 C CA . ALA A 1 87 ? -24.011 -4.687 32.772 1.00 82.38 87 ALA A CA 1
ATOM 723 C C . ALA A 1 87 ? -24.670 -3.460 33.425 1.00 82.38 87 ALA A C 1
ATOM 725 O O . ALA A 1 87 ? -25.161 -3.562 34.542 1.00 82.38 87 ALA A O 1
ATOM 726 N N . ALA A 1 88 ? -24.724 -2.322 32.725 1.00 80.00 88 ALA A N 1
ATOM 727 C CA . ALA A 1 88 ? -25.381 -1.109 33.212 1.00 80.00 88 ALA A CA 1
ATOM 728 C C . ALA A 1 88 ? -26.920 -1.186 33.180 1.00 8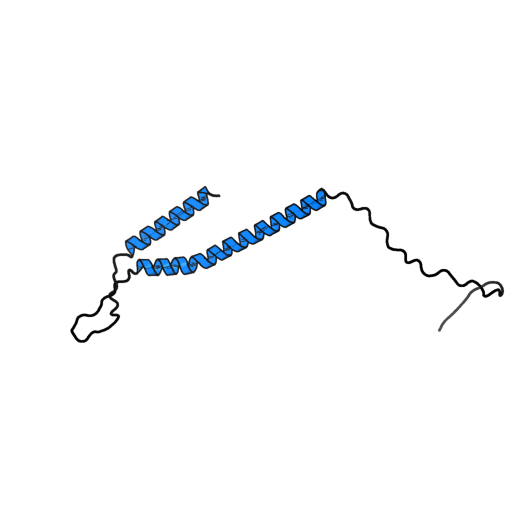0.00 88 ALA A C 1
ATOM 730 O O . ALA A 1 88 ? -27.579 -0.513 33.968 1.00 80.00 88 ALA A O 1
ATOM 731 N N . VAL A 1 89 ? -27.496 -1.976 32.266 1.00 77.81 89 VAL A N 1
ATOM 732 C CA . VAL A 1 89 ? -28.956 -2.148 32.116 1.00 77.81 89 VAL A CA 1
ATOM 733 C C . VAL A 1 89 ? -29.486 -3.356 32.903 1.00 77.81 89 VAL A C 1
ATOM 735 O O . VAL A 1 89 ? -30.681 -3.431 33.181 1.00 77.81 89 VAL A O 1
ATOM 738 N N . SER A 1 90 ? -28.619 -4.292 33.302 1.00 62.75 90 SER A N 1
ATOM 739 C CA . SER A 1 90 ? -29.014 -5.418 34.154 1.00 62.75 90 SER A CA 1
ATOM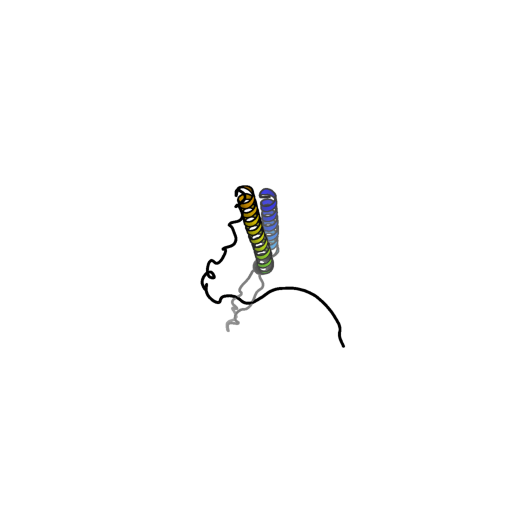 740 C C . SER A 1 90 ? -29.320 -4.922 35.576 1.00 62.75 90 SER A C 1
ATOM 742 O O . SER A 1 90 ? -28.453 -4.298 36.189 1.00 62.75 90 SER A O 1
ATOM 744 N N . PRO A 1 91 ? -30.517 -5.194 36.133 1.00 61.00 91 PRO A N 1
ATOM 745 C CA . PRO A 1 91 ? -30.787 -4.921 37.540 1.00 61.00 91 PRO A CA 1
ATOM 746 C C . PRO A 1 91 ? -29.812 -5.719 38.422 1.00 61.00 91 PRO A C 1
ATOM 748 O O . PRO A 1 91 ? -29.371 -6.795 38.002 1.00 61.00 91 PRO A O 1
ATOM 751 N N . PRO A 1 92 ? -29.471 -5.243 39.636 1.00 59.75 92 PRO A N 1
ATOM 752 C CA . PRO A 1 92 ? -28.610 -5.997 40.534 1.00 59.75 92 PRO A CA 1
ATOM 753 C C . PRO A 1 92 ? -29.277 -7.344 40.804 1.00 59.75 92 PRO A C 1
ATOM 755 O O . PRO A 1 92 ? -30.366 -7.409 41.375 1.00 59.75 92 PRO A O 1
ATOM 758 N N . VAL A 1 93 ? -28.640 -8.423 40.352 1.00 59.59 93 VAL A N 1
ATOM 759 C CA . VAL A 1 93 ? -29.057 -9.774 40.704 1.00 59.59 93 VA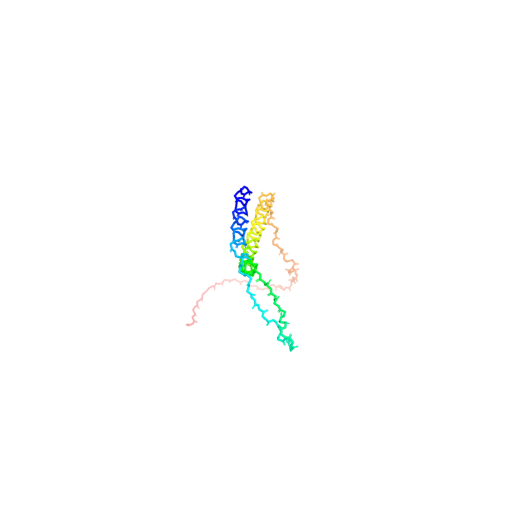L A CA 1
ATOM 760 C C . VAL A 1 93 ? -28.832 -9.879 42.207 1.00 59.59 93 VAL A C 1
ATOM 762 O O . VAL A 1 93 ? -27.690 -9.857 42.666 1.00 59.59 93 VAL A O 1
ATOM 765 N N . GLN A 1 94 ? -29.921 -9.900 42.979 1.00 52.44 94 GLN A N 1
ATOM 766 C CA . GLN A 1 94 ? -29.865 -10.276 44.386 1.00 52.44 94 GLN A CA 1
ATOM 767 C C . GLN A 1 94 ? -29.100 -11.593 44.482 1.00 52.44 94 GLN A C 1
ATOM 769 O O . GLN A 1 94 ? -29.429 -12.551 43.780 1.00 52.44 94 GLN A O 1
ATOM 774 N N . SER A 1 95 ? -28.063 -11.612 45.317 1.00 56.09 95 SER A N 1
ATOM 775 C CA . SER A 1 95 ? -27.303 -12.806 45.662 1.00 56.09 95 SER A CA 1
ATOM 776 C C . SER A 1 95 ? -28.274 -13.942 45.977 1.00 56.09 95 SER A C 1
ATOM 778 O O . SER A 1 95 ? -29.005 -13.878 46.965 1.00 56.09 95 SER A O 1
ATOM 780 N N . ALA A 1 96 ? -28.314 -14.966 45.124 1.00 54.22 96 ALA A N 1
ATOM 781 C CA . ALA A 1 96 ? -29.035 -16.184 45.449 1.00 54.22 96 ALA A CA 1
ATOM 782 C C . ALA A 1 96 ? -28.372 -16.812 46.690 1.00 54.22 96 ALA A C 1
ATOM 784 O O . ALA A 1 96 ? -27.137 -16.834 46.767 1.00 54.22 96 ALA A O 1
ATOM 785 N N . PRO A 1 97 ? -29.156 -17.271 47.679 1.00 53.56 97 PRO A N 1
ATOM 786 C CA . PRO A 1 97 ? -28.617 -17.803 48.918 1.00 53.56 97 PRO A CA 1
ATOM 787 C C . PRO A 1 97 ? -27.794 -19.062 48.642 1.00 53.56 97 PRO A C 1
ATOM 789 O O . PRO A 1 97 ? -28.172 -19.913 47.836 1.00 53.56 97 PRO A O 1
ATOM 792 N N . THR A 1 98 ? -26.663 -19.162 49.339 1.00 56.19 98 THR A N 1
ATOM 793 C CA . THR A 1 98 ? -25.856 -20.373 49.485 1.00 56.19 98 THR A CA 1
ATOM 794 C C . THR A 1 98 ? -26.774 -21.577 49.726 1.00 56.19 98 THR A C 1
ATOM 796 O O . THR A 1 98 ? -27.577 -21.519 50.662 1.00 56.19 98 THR A O 1
ATOM 799 N N . PRO A 1 99 ? -26.689 -22.661 48.933 1.00 56.69 99 PRO A N 1
ATOM 800 C CA . PRO A 1 99 ? -27.398 -23.890 49.250 1.00 56.69 99 PRO A CA 1
ATOM 801 C C . PRO A 1 99 ? -26.919 -24.402 50.612 1.00 56.69 99 PRO A C 1
ATOM 803 O O . PRO A 1 99 ? -25.770 -24.813 50.764 1.00 56.69 99 PRO A O 1
ATOM 806 N N . VAL A 1 100 ? -27.789 -24.311 51.616 1.00 56.53 100 VAL A N 1
ATOM 807 C CA . VAL A 1 100 ? -27.649 -25.060 52.861 1.00 56.53 100 VAL A CA 1
ATOM 808 C C . VAL A 1 100 ? -28.037 -26.501 52.560 1.00 56.53 100 VAL A C 1
ATOM 810 O O . VAL A 1 100 ? -29.160 -26.781 52.149 1.00 56.53 100 VAL A O 1
ATOM 813 N N . ASP A 1 101 ? -27.068 -27.392 52.708 1.00 53.84 101 ASP A N 1
ATOM 814 C CA . ASP A 1 101 ? -27.229 -28.836 52.614 1.00 53.84 101 ASP A CA 1
ATOM 815 C C . ASP A 1 101 ? -28.070 -29.328 53.813 1.00 53.84 101 ASP A C 1
ATOM 817 O O . ASP A 1 101 ? -27.656 -29.115 54.957 1.00 53.84 101 ASP A O 1
ATOM 821 N N . PRO A 1 102 ? -29.263 -29.932 53.629 1.00 55.38 102 PRO A N 1
ATOM 822 C CA . PRO A 1 102 ? -30.056 -30.455 54.726 1.00 55.38 102 PRO A CA 1
ATOM 823 C C . PRO A 1 102 ? -29.916 -31.977 54.744 1.00 55.38 102 PRO A C 1
ATOM 825 O O . PRO A 1 102 ? -30.791 -32.707 54.289 1.00 55.38 102 PRO A O 1
ATOM 828 N N . THR A 1 103 ? -28.802 -32.491 55.250 1.00 52.28 103 THR A N 1
ATOM 829 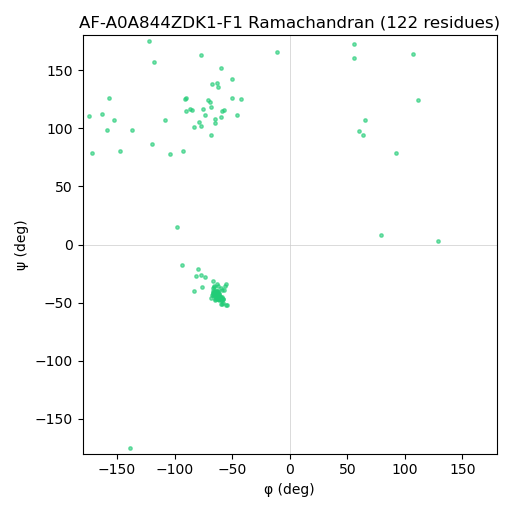C CA . THR A 1 103 ? -28.717 -33.894 55.681 1.00 52.28 103 THR A CA 1
ATOM 830 C C . THR A 1 103 ? -27.767 -33.983 56.862 1.00 52.28 103 THR A C 1
ATOM 832 O O . THR A 1 103 ? -26.602 -34.316 56.708 1.00 52.28 103 THR A O 1
ATOM 835 N N . SER A 1 104 ? -28.264 -33.651 58.054 1.00 53.91 104 SER A N 1
ATOM 836 C CA . SER A 1 104 ? -27.889 -34.361 59.283 1.00 53.91 104 SER A CA 1
ATOM 837 C C . SER A 1 104 ? -28.772 -33.898 60.441 1.00 53.91 104 SER A C 1
ATOM 839 O O . SER A 1 104 ? -28.385 -33.079 61.269 1.00 53.91 104 SER A O 1
ATOM 841 N N . VAL A 1 105 ? -29.996 -34.412 60.486 1.00 52.78 105 VAL A N 1
ATOM 842 C CA . VAL A 1 105 ? -30.696 -34.618 61.754 1.00 52.78 105 VAL A CA 1
ATOM 843 C C . VAL A 1 105 ? -31.332 -35.992 61.632 1.00 52.78 105 VAL A C 1
ATOM 845 O O . VAL A 1 105 ? -32.337 -36.101 60.950 1.00 52.78 105 VAL A O 1
ATOM 848 N N . GLU A 1 106 ? -30.697 -37.027 62.193 1.00 46.88 106 GLU A N 1
ATOM 849 C CA . GLU A 1 106 ? -31.366 -37.965 63.109 1.00 46.88 106 GLU A CA 1
ATOM 850 C C . GLU A 1 106 ? -30.374 -38.974 63.721 1.00 46.88 106 GLU A C 1
ATOM 852 O O . GLU A 1 106 ? -29.864 -39.881 63.066 1.00 46.88 106 GLU A O 1
ATOM 857 N N . SER A 1 107 ? -30.129 -38.839 65.021 1.00 43.06 107 SER A N 1
ATOM 858 C CA . SER A 1 107 ? -30.045 -39.981 65.935 1.00 43.06 107 SER A CA 1
ATOM 859 C C . SER A 1 107 ? -30.288 -39.457 67.345 1.00 43.06 107 SER A C 1
ATOM 861 O O . SER A 1 107 ? -29.389 -38.854 67.936 1.00 43.06 107 SER A O 1
ATOM 863 N N . PRO A 1 108 ? -31.514 -39.592 67.873 1.00 53.78 108 PRO A N 1
ATOM 864 C CA . PRO A 1 108 ? -31.731 -39.526 69.301 1.00 53.78 108 PRO A CA 1
ATOM 865 C C . PRO A 1 108 ? -31.291 -40.864 69.910 1.00 53.78 108 PRO A C 1
ATOM 867 O O . PRO A 1 108 ? -31.206 -41.873 69.218 1.00 53.78 108 PRO A O 1
ATOM 870 N N . ASP A 1 109 ? -31.085 -40.862 71.220 1.00 44.53 109 ASP A N 1
ATOM 871 C CA . ASP A 1 109 ? -30.857 -42.048 72.052 1.00 44.53 109 ASP A CA 1
ATOM 872 C C . ASP A 1 109 ? -29.391 -42.461 72.268 1.00 44.53 109 ASP A C 1
ATOM 874 O O . ASP A 1 109 ? -28.849 -43.417 71.720 1.00 44.53 109 ASP A O 1
ATOM 878 N N . SER A 1 110 ? -28.742 -41.744 73.180 1.00 53.00 110 SER A N 1
ATOM 879 C CA . SER A 1 110 ? -28.062 -42.407 74.292 1.00 53.00 110 SER A CA 1
ATOM 880 C C . SER A 1 110 ? -28.021 -41.452 75.470 1.00 53.00 110 SER A C 1
ATOM 882 O O . SER A 1 110 ? -27.344 -40.424 75.483 1.00 53.00 110 SER A O 1
ATOM 884 N N . ALA A 1 111 ? -28.859 -41.807 76.426 1.00 45.22 111 ALA A N 1
ATOM 885 C CA . ALA A 1 111 ? -29.059 -41.181 77.702 1.00 45.22 111 ALA A CA 1
ATOM 886 C C . ALA A 1 111 ? -27.744 -40.935 78.476 1.00 45.22 111 ALA A C 1
ATOM 888 O O . ALA A 1 111 ? -26.844 -41.768 78.524 1.00 45.22 111 ALA A O 1
ATOM 889 N N . GLU A 1 112 ? -27.717 -39.793 79.164 1.00 47.09 112 GLU A N 1
ATOM 890 C CA . GLU A 1 112 ? -27.519 -39.786 80.615 1.00 47.09 112 GLU A CA 1
ATOM 891 C C . GLU A 1 112 ? -26.183 -40.322 81.155 1.00 47.09 112 GLU A C 1
ATOM 893 O O . GLU A 1 112 ? -26.085 -41.486 81.533 1.00 47.09 112 GLU A O 1
ATOM 898 N N . LYS A 1 113 ? -25.204 -39.425 81.390 1.00 43.09 113 LYS A N 1
ATOM 899 C CA . LYS A 1 113 ? -24.463 -39.452 82.669 1.00 43.09 113 LYS A CA 1
ATOM 900 C C . LYS A 1 113 ? -23.659 -38.180 83.022 1.00 43.09 113 LYS A C 1
ATOM 902 O O . LYS A 1 113 ? -22.623 -37.901 82.443 1.00 43.09 113 LYS A O 1
ATOM 907 N N . LEU A 1 114 ? -24.134 -37.502 84.076 1.00 42.28 114 LEU A N 1
ATOM 908 C CA . LEU A 1 114 ? -23.388 -36.898 85.205 1.00 42.28 114 LEU A CA 1
ATOM 909 C C . LEU A 1 114 ? -22.318 -35.789 84.980 1.00 42.28 114 LEU A C 1
ATOM 911 O O . LEU A 1 114 ? -21.142 -36.090 84.861 1.00 42.28 114 LEU A O 1
ATOM 915 N N . LYS A 1 115 ? -22.753 -34.524 85.167 1.00 45.31 115 LYS A N 1
ATOM 916 C CA . LYS A 1 115 ? -22.305 -33.502 86.174 1.00 45.31 115 LYS A CA 1
ATOM 917 C C . LYS A 1 115 ? -20.784 -33.086 86.268 1.00 45.31 115 LYS A C 1
ATOM 919 O O . LYS A 1 115 ? -19.977 -33.585 85.507 1.00 45.31 115 LYS A O 1
ATOM 924 N N . PRO A 1 116 ? -20.377 -32.061 87.071 1.00 53.84 116 PRO A N 1
ATOM 925 C CA . PRO A 1 116 ? -19.823 -30.775 86.581 1.00 53.84 116 PRO A CA 1
ATOM 926 C C . PRO A 1 116 ? -18.355 -30.429 86.996 1.00 53.84 116 PRO A C 1
ATOM 928 O O . PRO A 1 116 ? -17.956 -30.846 88.072 1.00 53.84 116 PRO A O 1
ATOM 931 N N . THR A 1 117 ? -17.656 -29.554 86.227 1.00 44.47 117 THR A N 1
ATOM 932 C CA . THR A 1 117 ? -16.577 -28.559 86.607 1.00 44.47 117 THR A CA 1
ATOM 933 C C . THR A 1 117 ? -15.294 -29.067 87.352 1.00 44.47 117 THR A C 1
ATOM 935 O O . THR A 1 117 ? -15.397 -30.080 88.027 1.00 44.47 117 THR A O 1
ATOM 938 N N . PRO A 1 118 ? -14.095 -28.400 87.423 1.00 51.94 118 PRO A N 1
ATOM 939 C CA . PRO A 1 118 ? -13.347 -27.396 86.615 1.00 51.94 118 PRO A CA 1
ATOM 940 C C . PRO A 1 118 ? -11.905 -27.844 86.149 1.00 51.94 118 PRO A C 1
ATOM 942 O O . PRO A 1 118 ? -11.410 -28.890 86.543 1.00 51.94 118 PRO A O 1
ATOM 945 N N . THR A 1 119 ? -11.252 -26.997 85.325 1.00 43.34 119 THR A N 1
ATOM 946 C CA . THR A 1 119 ? -9.808 -26.604 85.095 1.00 43.34 119 THR A CA 1
ATOM 947 C C . THR A 1 119 ? -8.715 -27.063 86.119 1.00 43.34 119 THR A C 1
ATOM 949 O O . THR A 1 119 ? -9.142 -27.303 87.246 1.00 43.34 119 THR A O 1
ATOM 952 N N . PRO A 1 120 ? -7.342 -27.041 85.924 1.00 53.09 120 PRO A N 1
ATOM 953 C CA . PRO A 1 120 ? -6.392 -26.703 84.803 1.00 53.09 120 PRO A CA 1
ATOM 954 C C . PRO A 1 120 ? -5.147 -27.654 84.594 1.00 53.09 120 PRO A C 1
ATOM 956 O O . PRO A 1 120 ? -4.908 -28.564 85.375 1.00 53.09 120 PRO A O 1
ATOM 959 N N . SER A 1 121 ? -4.245 -27.290 83.649 1.00 41.91 121 SER A N 1
ATOM 960 C CA . SER A 1 121 ? -2.760 -27.162 83.831 1.00 41.91 121 SER A CA 1
ATOM 961 C C . SER A 1 121 ? -1.770 -28.151 83.149 1.00 41.91 121 SER A C 1
ATOM 963 O O . SER A 1 121 ? -1.781 -29.338 83.439 1.00 41.91 121 SER A O 1
ATOM 965 N N . SER A 1 122 ? -0.826 -27.564 82.380 1.00 44.88 122 SER A N 1
ATOM 966 C CA . SER A 1 122 ? 0.634 -27.860 82.240 1.00 44.88 122 SER A CA 1
ATOM 967 C C . SER A 1 122 ? 1.117 -29.201 81.638 1.00 44.88 122 SER A C 1
ATOM 969 O O . SER A 1 122 ? 0.983 -30.244 82.260 1.00 44.88 122 SER A O 1
ATOM 971 N N . GLN A 1 123 ? 1.646 -29.211 80.400 1.00 35.84 123 GLN A N 1
ATOM 972 C CA . GLN A 1 123 ? 3.073 -29.101 79.956 1.00 35.84 123 GLN A CA 1
ATOM 973 C C . GLN A 1 123 ? 3.588 -30.488 79.461 1.00 35.84 123 GLN A C 1
ATOM 975 O O . GLN A 1 123 ? 2.866 -31.464 79.675 1.00 35.84 123 GLN A O 1
ATOM 980 N N . PRO A 1 124 ? 4.712 -30.614 78.714 1.00 64.50 124 PRO A N 1
ATOM 981 C CA . PRO A 1 124 ? 6.074 -30.273 79.161 1.00 64.50 124 PRO A CA 1
ATOM 982 C C . PRO A 1 124 ? 6.862 -29.322 78.244 1.00 64.50 124 PRO A C 1
ATOM 984 O O . PRO A 1 124 ? 6.471 -29.121 77.076 1.00 64.50 124 PRO A O 1
#

pLDDT: mean 70.56, std 15.77, range [35.84, 94.38]